Protein AF-A0A930DS28-F1 (afdb_monomer)

Foldseek 3Di:
DAEEAEEAQQADQPVVVVHRQQQDDDPRGGLLLLVLQQVLVVCVLQVQADDAQPVNPPDDPDDPDDSPPDPDDPYHYHFYEYEYQDVVVVVSNVSSRGHYDHDDDDDSVVSVVVVCPDPVNVRHPYYDYHYSRCNPDHD

Organism: NCBI:txid1501329

Structure (mmCIF, N/CA/C/O backbone):
data_AF-A0A930DS28-F1
#
_entry.id   AF-A0A930DS28-F1
#
loop_
_atom_site.group_PDB
_atom_site.id
_atom_site.type_symbol
_atom_site.label_atom_id
_atom_site.label_alt_id
_atom_site.label_comp_id
_atom_site.label_asym_id
_atom_site.label_entity_id
_atom_site.label_seq_id
_atom_site.pdbx_PDB_ins_code
_atom_site.Cartn_x
_atom_site.Cartn_y
_atom_site.Cartn_z
_atom_site.occupancy
_atom_site.B_iso_or_equiv
_atom_site.auth_seq_id
_atom_site.auth_comp_id
_atom_site.auth_asym_id
_atom_site.auth_atom_id
_atom_site.pdbx_PDB_model_num
ATOM 1 N N . MET A 1 1 ? 10.647 -8.863 -19.917 1.00 82.12 1 MET A N 1
ATOM 2 C CA . MET A 1 1 ? 9.184 -8.721 -19.727 1.00 82.12 1 MET A CA 1
ATOM 3 C C . MET A 1 1 ? 8.958 -7.299 -19.259 1.00 82.12 1 MET A C 1
ATOM 5 O O . MET A 1 1 ? 9.903 -6.755 -18.710 1.00 82.12 1 MET A O 1
ATOM 9 N N . LYS A 1 2 ? 7.811 -6.679 -19.545 1.00 91.88 2 LYS A N 1
ATOM 10 C CA . LYS A 1 2 ? 7.542 -5.331 -19.038 1.00 91.88 2 LYS A CA 1
ATOM 11 C C . LYS A 1 2 ? 7.012 -5.425 -17.609 1.00 91.88 2 LYS A C 1
ATOM 13 O O . LYS A 1 2 ? 6.073 -6.186 -17.390 1.00 91.88 2 LYS A O 1
ATOM 18 N N . HIS A 1 3 ? 7.593 -4.697 -16.671 1.00 93.81 3 HIS A N 1
ATOM 19 C CA . HIS A 1 3 ? 7.164 -4.652 -15.278 1.00 93.81 3 HIS A CA 1
ATOM 20 C C . HIS A 1 3 ? 6.162 -3.517 -15.078 1.00 93.81 3 HIS A C 1
ATOM 22 O O . HIS A 1 3 ? 6.451 -2.357 -15.379 1.00 93.81 3 HIS A O 1
ATOM 28 N N . LEU A 1 4 ? 4.973 -3.861 -14.588 1.00 96.62 4 LEU A N 1
ATOM 29 C CA . LEU A 1 4 ? 3.973 -2.898 -14.151 1.00 96.62 4 LEU A CA 1
ATOM 30 C C . LEU A 1 4 ? 4.036 -2.788 -12.628 1.00 96.62 4 LEU A C 1
ATOM 32 O O . LEU A 1 4 ? 3.716 -3.741 -11.918 1.00 96.62 4 LEU A O 1
ATOM 36 N N . GLY A 1 5 ? 4.455 -1.623 -12.149 1.00 97.12 5 GLY A N 1
ATOM 37 C CA . GLY A 1 5 ? 4.481 -1.272 -10.738 1.00 97.12 5 GLY A CA 1
ATOM 38 C C . GLY A 1 5 ? 3.157 -0.732 -10.221 1.00 97.12 5 GLY A C 1
ATOM 39 O O . GLY A 1 5 ? 2.321 -0.236 -10.979 1.00 97.12 5 GLY A O 1
ATOM 40 N N . PHE A 1 6 ? 2.990 -0.758 -8.903 1.00 97.56 6 PHE A N 1
ATOM 41 C CA . PHE A 1 6 ? 1.788 -0.260 -8.243 1.00 97.56 6 PHE A CA 1
ATOM 42 C C . PHE A 1 6 ? 2.170 0.558 -7.020 1.00 97.56 6 PHE A C 1
ATOM 44 O O . PHE A 1 6 ? 2.936 0.102 -6.175 1.00 97.56 6 PHE A O 1
ATOM 51 N N . VAL A 1 7 ? 1.606 1.755 -6.912 1.00 97.81 7 VAL A N 1
ATOM 52 C CA . VAL A 1 7 ? 1.762 2.636 -5.756 1.00 97.81 7 VAL A CA 1
ATOM 53 C C . VAL A 1 7 ? 0.416 2.742 -5.064 1.00 97.81 7 VAL A C 1
ATOM 55 O O . VAL A 1 7 ? -0.519 3.319 -5.618 1.00 97.81 7 VAL A O 1
ATOM 58 N N . VAL A 1 8 ? 0.310 2.215 -3.847 1.00 97.12 8 VAL A N 1
ATOM 59 C CA . VAL A 1 8 ? -0.882 2.401 -3.018 1.00 97.12 8 VAL A CA 1
ATOM 60 C C . VAL A 1 8 ? -0.691 3.656 -2.176 1.00 97.12 8 VAL A C 1
ATOM 62 O O . VAL A 1 8 ? 0.146 3.709 -1.276 1.00 97.12 8 VAL A O 1
ATOM 65 N N . MET A 1 9 ? -1.466 4.689 -2.490 1.00 95.44 9 MET A N 1
ATOM 66 C CA . MET A 1 9 ? -1.389 5.999 -1.856 1.00 95.44 9 MET A CA 1
ATOM 67 C C . MET A 1 9 ? -2.145 5.983 -0.525 1.00 95.44 9 MET A C 1
ATOM 69 O O . MET A 1 9 ? -3.378 6.055 -0.500 1.00 95.44 9 MET A O 1
ATOM 73 N N . ALA A 1 10 ? -1.409 5.920 0.585 1.00 95.19 10 ALA A N 1
ATOM 74 C CA . ALA A 1 10 ? -1.966 5.758 1.927 1.00 95.19 10 ALA A CA 1
ATOM 75 C C . ALA A 1 10 ? -1.489 6.831 2.931 1.00 95.19 10 ALA A C 1
ATOM 77 O O . ALA A 1 10 ? -1.551 6.636 4.143 1.00 95.19 10 ALA A O 1
ATOM 78 N N . SER A 1 11 ? -1.071 8.001 2.437 1.00 90.88 11 SER A N 1
ATOM 79 C CA . SER A 1 11 ? -0.535 9.100 3.261 1.00 90.88 11 SER A CA 1
ATOM 80 C C . SER A 1 11 ? -1.515 10.252 3.516 1.00 90.88 11 SER A C 1
ATOM 82 O O . SER A 1 11 ? -1.149 11.254 4.118 1.00 90.88 11 SER A O 1
ATOM 84 N N . GLY A 1 12 ? -2.767 10.179 3.054 1.00 81.25 12 GLY A N 1
ATOM 85 C CA . GLY A 1 12 ? -3.682 11.329 3.061 1.00 81.25 12 GLY A CA 1
ATOM 86 C C . GLY A 1 12 ? -4.040 11.858 4.462 1.00 81.25 12 GLY A C 1
ATOM 87 O O . GLY A 1 12 ? -4.501 11.109 5.316 1.00 81.25 12 GLY A O 1
ATOM 88 N N . TRP A 1 13 ? -3.923 13.179 4.689 1.00 74.00 13 TRP A N 1
ATOM 89 C CA . TRP A 1 13 ? -4.338 13.831 5.958 1.00 74.00 13 TRP A CA 1
ATOM 90 C C . TRP A 1 13 ? -5.859 13.850 6.128 1.00 74.00 13 TRP A C 1
ATOM 92 O O . TRP A 1 13 ? -6.374 14.055 7.218 1.00 74.00 13 TRP A O 1
ATOM 102 N N . SER A 1 14 ? -6.594 13.641 5.032 1.00 79.75 14 SER A N 1
ATOM 103 C CA . SER A 1 14 ? -8.055 13.651 5.026 1.00 79.75 14 SER A CA 1
ATOM 104 C C . SER A 1 14 ? -8.618 14.938 5.648 1.00 79.75 14 SER A C 1
ATOM 106 O O . SER A 1 14 ? -9.505 14.885 6.491 1.00 79.75 14 SER A O 1
ATOM 108 N N . ARG A 1 15 ? -8.121 16.108 5.201 1.00 82.62 15 ARG A N 1
ATOM 109 C CA . ARG A 1 15 ? -8.482 17.443 5.733 1.00 82.62 15 ARG A CA 1
ATOM 110 C C . ARG A 1 15 ? -10.001 17.646 5.881 1.00 82.62 15 ARG A C 1
ATOM 112 O O . ARG A 1 15 ? -10.445 18.174 6.887 1.00 82.62 15 ARG A O 1
ATOM 119 N N . ARG A 1 16 ? -10.799 17.162 4.916 1.00 87.88 16 ARG A N 1
ATOM 120 C CA . ARG A 1 16 ? -12.279 17.216 4.961 1.00 87.88 16 ARG A CA 1
ATOM 121 C C . ARG A 1 16 ? -12.914 16.245 5.962 1.00 87.88 16 ARG A C 1
ATOM 123 O O . ARG A 1 16 ? -13.996 16.509 6.457 1.00 87.88 16 ARG A O 1
ATOM 130 N N . PHE A 1 17 ? -12.261 15.114 6.215 1.00 87.31 17 PHE A N 1
ATOM 131 C CA . PHE A 1 17 ? -12.712 14.094 7.165 1.00 87.31 17 PHE A CA 1
ATOM 132 C C . PHE A 1 17 ? -12.291 14.428 8.610 1.00 87.31 17 PHE A C 1
ATOM 134 O O . PHE A 1 17 ? -12.799 13.833 9.552 1.00 87.31 17 PHE A O 1
ATOM 141 N N . GLY A 1 18 ? -11.342 15.355 8.798 1.00 86.12 18 GLY A N 1
ATOM 142 C CA . GLY A 1 18 ? -10.886 15.851 10.104 1.00 86.12 18 GLY A CA 1
ATOM 143 C C . GLY A 1 18 ? -9.920 14.931 10.862 1.00 86.12 18 GLY A C 1
ATOM 144 O O . GLY A 1 18 ? -9.261 15.377 11.795 1.00 86.12 18 GLY A O 1
ATOM 145 N N . LYS A 1 19 ? -9.790 13.666 10.452 1.00 87.50 19 LYS A N 1
ATOM 146 C CA . LYS A 1 19 ? -8.873 12.660 11.018 1.00 87.50 19 LYS A CA 1
ATOM 147 C C . LYS A 1 19 ? -8.435 11.661 9.949 1.00 87.50 19 LYS A C 1
ATOM 149 O O . LYS A 1 19 ? -8.951 11.685 8.833 1.00 87.50 19 LYS A O 1
ATOM 154 N N . ASN A 1 20 ? -7.509 10.760 10.276 1.00 90.12 20 ASN A N 1
ATOM 155 C CA . ASN A 1 20 ? -7.060 9.729 9.341 1.00 90.12 20 ASN A CA 1
ATOM 156 C C . ASN A 1 20 ? -8.190 8.737 8.997 1.00 90.12 20 ASN A C 1
ATOM 158 O O . ASN A 1 20 ? -8.427 7.773 9.721 1.00 90.12 20 ASN A O 1
ATOM 162 N N . LYS A 1 21 ? -8.859 8.954 7.858 1.00 92.19 21 LYS A N 1
ATOM 163 C CA . LYS A 1 21 ? -9.977 8.118 7.393 1.00 92.19 21 LYS A CA 1
ATOM 164 C C . LYS A 1 21 ? -9.600 6.655 7.158 1.00 92.19 21 LYS A C 1
ATOM 166 O O . LYS A 1 21 ? -10.454 5.789 7.288 1.00 92.19 21 LYS A O 1
ATOM 171 N N . LEU A 1 22 ? -8.335 6.378 6.828 1.00 94.75 22 LEU A N 1
ATOM 172 C CA . LEU A 1 22 ? -7.858 5.027 6.515 1.00 94.75 22 LEU A CA 1
ATOM 173 C C . LEU A 1 22 ? -7.958 4.101 7.730 1.00 94.75 22 LEU A C 1
ATOM 175 O O . LEU A 1 22 ? -8.159 2.898 7.576 1.00 94.75 22 LEU A O 1
ATOM 179 N N . LEU A 1 23 ? -7.836 4.678 8.927 1.00 94.38 23 LEU A N 1
ATOM 180 C CA . LEU A 1 23 ? -7.908 3.972 10.202 1.00 94.38 23 LEU A CA 1
ATOM 181 C C . LEU A 1 23 ? -9.299 4.031 10.842 1.00 94.38 23 LEU A C 1
ATOM 183 O O . LEU A 1 23 ? -9.515 3.409 11.883 1.00 94.38 23 LEU A O 1
ATOM 187 N N . GLU A 1 24 ? -10.253 4.738 10.229 1.00 94.62 24 GLU A N 1
ATOM 188 C CA . GLU A 1 24 ? -11.625 4.746 10.722 1.00 94.62 24 GLU A CA 1
ATOM 189 C C . GLU A 1 24 ? -12.251 3.365 10.563 1.00 94.62 24 GLU A C 1
ATOM 191 O O . GLU A 1 24 ? -12.042 2.688 9.554 1.00 94.62 24 GLU A O 1
ATOM 196 N N . ARG A 1 25 ? -13.020 2.934 11.565 1.00 95.00 25 ARG A N 1
ATOM 197 C CA . ARG A 1 25 ? -13.610 1.599 11.562 1.00 95.00 25 ARG A CA 1
ATOM 198 C C . ARG A 1 25 ? -14.858 1.542 10.688 1.00 95.00 25 ARG A C 1
ATOM 200 O O . ARG A 1 25 ? -15.811 2.283 10.903 1.00 95.00 25 ARG A O 1
ATOM 207 N N . ILE A 1 26 ? -14.877 0.580 9.776 1.00 93.94 26 ILE A N 1
ATOM 208 C CA . ILE A 1 26 ? -16.057 0.111 9.049 1.00 93.94 26 ILE A CA 1
ATOM 209 C C . ILE A 1 26 ? -16.249 -1.345 9.466 1.00 93.94 26 ILE A C 1
ATOM 211 O O . ILE A 1 26 ? -15.287 -2.102 9.444 1.00 93.94 26 ILE A O 1
ATOM 215 N N . ALA A 1 27 ? -17.444 -1.715 9.941 1.00 94.31 27 ALA A N 1
ATOM 216 C CA . ALA A 1 27 ? -17.749 -3.068 10.437 1.00 94.31 27 ALA A CA 1
ATOM 217 C C . ALA A 1 27 ? -16.649 -3.669 11.350 1.00 94.31 27 ALA A C 1
ATOM 219 O O . ALA A 1 27 ? -16.276 -4.834 11.250 1.00 94.31 27 ALA A O 1
ATOM 220 N N . GLY A 1 28 ? -16.096 -2.840 12.242 1.00 95.25 28 GLY A N 1
ATOM 221 C CA . GLY A 1 28 ? -15.087 -3.249 13.220 1.00 95.25 28 GLY A CA 1
ATOM 222 C C . GLY A 1 28 ? -13.635 -3.252 12.728 1.00 95.25 28 GLY A C 1
ATOM 223 O O . GLY A 1 28 ? -12.747 -3.292 13.579 1.00 95.25 28 GLY A O 1
ATOM 224 N N . LYS A 1 29 ? -13.347 -3.124 11.425 1.00 95.75 29 LYS A N 1
ATOM 225 C CA . LYS A 1 29 ? -11.974 -3.104 10.877 1.00 95.75 29 LYS A CA 1
ATOM 226 C C . LYS A 1 29 ? -11.610 -1.725 10.295 1.00 95.75 29 LYS A C 1
ATOM 228 O O . LYS A 1 29 ? -12.507 -1.005 9.862 1.00 95.75 29 LYS A O 1
ATOM 233 N N . PRO A 1 30 ? -10.325 -1.316 10.291 1.00 95.88 30 PRO A N 1
ATOM 234 C CA . PRO A 1 30 ? -9.883 -0.087 9.619 1.00 95.88 30 PRO A CA 1
ATOM 235 C C . PRO A 1 30 ? -10.329 -0.040 8.150 1.00 95.88 30 PRO A C 1
ATOM 237 O O . PRO A 1 30 ? -10.221 -1.046 7.464 1.00 95.88 30 PRO A O 1
ATOM 240 N N . MET A 1 31 ? -10.773 1.106 7.631 1.00 95.44 31 MET A N 1
ATOM 241 C CA . MET A 1 31 ? -11.213 1.260 6.234 1.00 95.44 31 MET A CA 1
ATOM 242 C C . MET A 1 31 ? -10.203 0.686 5.227 1.00 95.44 31 MET A C 1
ATOM 244 O O . MET A 1 31 ? -10.586 -0.047 4.317 1.00 95.44 31 MET A O 1
ATOM 248 N N . ILE A 1 32 ? -8.911 0.979 5.406 1.00 96.19 32 ILE A N 1
ATOM 249 C CA . ILE A 1 32 ? -7.851 0.515 4.498 1.00 96.19 32 ILE A CA 1
ATOM 250 C C . ILE A 1 32 ? -7.658 -1.004 4.512 1.00 96.19 32 ILE A C 1
ATOM 252 O O . ILE A 1 32 ? -7.155 -1.558 3.538 1.00 96.19 32 ILE A O 1
ATOM 256 N N . PHE A 1 33 ? -8.089 -1.688 5.580 1.00 95.88 33 PHE A N 1
ATOM 257 C CA . PHE A 1 33 ? -8.037 -3.146 5.663 1.00 95.88 33 PHE A CA 1
ATOM 258 C C . PHE A 1 33 ? -8.770 -3.784 4.482 1.00 95.88 33 PHE A C 1
ATOM 260 O O . PHE A 1 33 ? -8.247 -4.713 3.882 1.00 95.88 33 PHE A O 1
ATOM 267 N N . TYR A 1 34 ? -9.948 -3.266 4.127 1.00 95.56 34 TYR A N 1
ATOM 268 C CA . TYR A 1 34 ? -10.764 -3.807 3.040 1.00 95.56 34 TYR A CA 1
ATOM 269 C C . TYR A 1 34 ? -10.079 -3.637 1.681 1.00 95.56 34 TYR A C 1
ATOM 271 O O . TYR A 1 34 ? -9.975 -4.596 0.923 1.00 95.56 34 TYR A O 1
ATOM 279 N N . THR A 1 35 ? -9.508 -2.457 1.420 1.00 95.62 35 THR A N 1
ATOM 280 C CA . THR A 1 35 ? -8.706 -2.212 0.214 1.00 95.62 35 THR A CA 1
ATOM 281 C C . THR A 1 35 ? -7.514 -3.171 0.143 1.00 95.62 35 THR A C 1
ATOM 283 O O . THR A 1 35 ? -7.290 -3.811 -0.880 1.00 95.62 35 THR A O 1
ATOM 286 N N . PHE A 1 36 ? -6.750 -3.307 1.233 1.00 95.69 36 PHE A N 1
ATOM 287 C CA . PHE A 1 36 ? -5.601 -4.215 1.284 1.00 95.69 36 PHE A CA 1
ATOM 288 C C . PHE A 1 36 ? -5.999 -5.678 1.125 1.00 95.69 36 PHE A C 1
ATOM 290 O O . PHE A 1 36 ? -5.277 -6.427 0.477 1.00 95.69 36 PHE A O 1
ATOM 297 N N . HIS A 1 37 ? -7.140 -6.074 1.681 1.00 93.12 37 HIS A N 1
ATOM 298 C CA . HIS A 1 37 ? -7.689 -7.414 1.553 1.00 93.12 37 HIS A CA 1
ATOM 299 C C . HIS A 1 37 ? -7.964 -7.778 0.097 1.00 93.12 37 HIS A C 1
ATOM 301 O O . HIS A 1 37 ? -7.396 -8.752 -0.396 1.00 93.12 37 HIS A O 1
ATOM 307 N N . THR A 1 38 ? -8.741 -6.956 -0.612 1.00 94.25 38 THR A N 1
ATOM 308 C CA . THR A 1 38 ? -9.035 -7.189 -2.032 1.00 94.25 38 THR A CA 1
ATOM 309 C C . THR A 1 38 ? -7.763 -7.152 -2.880 1.00 94.25 38 THR A C 1
ATOM 311 O O . THR A 1 38 ? -7.534 -8.042 -3.691 1.00 94.25 38 THR A O 1
ATOM 314 N N . LEU A 1 39 ? -6.875 -6.173 -2.663 1.00 94.31 39 LEU A N 1
ATOM 315 C CA . LEU A 1 39 ? -5.622 -6.097 -3.422 1.00 94.31 39 LEU A CA 1
ATOM 316 C C . LEU A 1 39 ? -4.713 -7.307 -3.163 1.00 94.31 39 LEU A C 1
ATOM 318 O O . LEU A 1 39 ? -4.093 -7.807 -4.096 1.00 94.31 39 LEU A O 1
ATOM 322 N N . SER A 1 40 ? -4.622 -7.793 -1.924 1.00 92.44 40 SER A N 1
ATOM 323 C CA . SER A 1 40 ? -3.774 -8.940 -1.580 1.00 92.44 40 SER A CA 1
ATOM 324 C C . SER A 1 40 ? -4.242 -10.199 -2.312 1.00 92.44 40 SER A C 1
ATOM 326 O O . SER A 1 40 ? -3.422 -10.884 -2.925 1.00 92.44 40 SER A O 1
ATOM 328 N N . HIS A 1 41 ? -5.556 -10.446 -2.340 1.00 90.31 41 HIS A N 1
ATOM 329 C CA . HIS A 1 41 ? -6.145 -11.556 -3.090 1.00 90.31 41 HIS A CA 1
ATOM 330 C C . HIS A 1 41 ? -5.889 -11.425 -4.601 1.00 90.31 41 HIS A C 1
ATOM 332 O O . HIS A 1 41 ? -5.340 -12.346 -5.216 1.00 90.31 41 HIS A O 1
ATOM 338 N N . PHE A 1 42 ? -6.151 -10.247 -5.176 1.00 91.38 42 PHE A N 1
ATOM 339 C CA . PHE A 1 42 ? -5.882 -9.967 -6.584 1.00 91.38 42 PHE A CA 1
ATOM 340 C C . PHE A 1 42 ? -4.412 -10.238 -6.939 1.00 91.38 42 PHE A C 1
ATOM 342 O O . PHE A 1 42 ? -4.111 -11.038 -7.822 1.00 91.38 42 PHE A O 1
ATOM 349 N N . PHE A 1 43 ? -3.461 -9.628 -6.229 1.00 91.75 43 PHE A N 1
ATOM 350 C CA . PHE A 1 43 ? -2.037 -9.764 -6.548 1.00 91.75 43 PHE A CA 1
ATOM 351 C C . PHE A 1 43 ? -1.476 -11.161 -6.267 1.00 91.75 43 PHE A C 1
ATOM 353 O O . PHE A 1 43 ? -0.545 -11.585 -6.959 1.00 91.75 43 PHE A O 1
ATOM 360 N N . TYR A 1 44 ? -2.056 -11.908 -5.326 1.00 88.25 44 TYR A N 1
ATOM 361 C CA . TYR A 1 44 ? -1.752 -13.326 -5.136 1.00 88.25 44 TYR A CA 1
ATOM 362 C C . TYR A 1 44 ? -2.126 -14.151 -6.377 1.00 88.25 44 TYR A C 1
ATOM 364 O O . TYR A 1 44 ? -1.307 -14.929 -6.877 1.00 88.25 44 TYR A O 1
ATOM 372 N N . ASN A 1 45 ? -3.310 -13.913 -6.954 1.00 87.44 45 ASN A N 1
ATOM 373 C CA . ASN A 1 45 ? -3.766 -14.597 -8.171 1.00 87.44 45 ASN A CA 1
ATOM 374 C C . ASN A 1 45 ? -2.857 -14.335 -9.388 1.00 87.44 45 ASN A C 1
ATOM 376 O O . ASN A 1 45 ? -2.757 -15.183 -10.280 1.00 87.44 45 ASN A O 1
ATOM 380 N N . TYR A 1 46 ? -2.142 -13.205 -9.393 1.00 87.00 46 TYR A N 1
ATOM 381 C CA . TYR A 1 46 ? -1.153 -12.834 -10.413 1.00 87.00 46 TYR A CA 1
ATOM 382 C C . TYR A 1 46 ? 0.309 -13.101 -10.014 1.00 87.00 46 TYR A C 1
ATOM 384 O O . TYR A 1 46 ? 1.210 -12.708 -10.752 1.00 87.00 46 TYR A O 1
ATOM 392 N N . GLN A 1 47 ? 0.564 -13.798 -8.899 1.00 85.62 47 GLN A N 1
ATOM 393 C CA . GLN A 1 47 ? 1.912 -14.145 -8.413 1.00 85.62 47 GLN A CA 1
ATOM 394 C C . GLN A 1 47 ? 2.812 -12.936 -8.092 1.00 85.62 47 GLN A C 1
ATOM 396 O O . GLN A 1 47 ? 4.034 -13.066 -8.055 1.00 85.62 47 GLN A O 1
ATOM 401 N N . ALA A 1 48 ? 2.219 -11.769 -7.838 1.00 81.81 48 ALA A N 1
ATOM 402 C CA . ALA A 1 48 ? 2.933 -10.555 -7.442 1.00 81.81 48 ALA A CA 1
ATOM 403 C C . ALA A 1 48 ? 3.139 -10.456 -5.918 1.00 81.81 48 ALA A C 1
ATOM 405 O O . ALA A 1 48 ? 3.924 -9.635 -5.445 1.00 81.81 48 ALA A O 1
ATOM 406 N N . VAL A 1 49 ? 2.442 -11.289 -5.138 1.00 78.69 49 VAL A N 1
ATOM 407 C CA . VAL A 1 49 ? 2.570 -11.403 -3.677 1.00 78.69 49 VAL A CA 1
ATOM 408 C C . VAL A 1 49 ? 2.721 -12.883 -3.300 1.00 78.69 49 VAL A C 1
ATOM 410 O O . VAL A 1 49 ? 2.049 -13.744 -3.866 1.00 78.69 49 VAL A O 1
ATOM 413 N N . GLY A 1 50 ? 3.642 -13.185 -2.374 1.00 61.12 50 GLY A N 1
ATOM 414 C CA . GLY A 1 50 ? 4.116 -14.550 -2.095 1.00 61.12 50 GLY A CA 1
ATOM 415 C C . GLY A 1 50 ? 3.207 -15.430 -1.226 1.00 61.12 50 GLY A C 1
ATOM 416 O O . GLY A 1 50 ? 3.348 -16.651 -1.258 1.00 61.12 50 GLY A O 1
ATOM 417 N N . SER A 1 51 ? 2.272 -14.849 -0.471 1.00 62.44 51 SER A N 1
ATOM 418 C CA . SER A 1 51 ? 1.361 -15.587 0.412 1.00 62.44 51 SER A CA 1
ATOM 419 C C . SER A 1 51 ? 0.063 -14.821 0.654 1.00 62.44 51 SER A C 1
ATOM 421 O O . SER A 1 51 ? 0.063 -13.594 0.736 1.00 62.44 51 SER A O 1
ATOM 423 N N . LEU A 1 52 ? -1.040 -15.560 0.783 1.00 62.03 52 LEU A N 1
ATOM 424 C CA . LEU A 1 52 ? -2.311 -15.044 1.283 1.00 62.03 52 LEU A CA 1
ATOM 425 C C . LEU A 1 52 ? -2.204 -14.952 2.816 1.00 62.03 52 LEU A C 1
ATOM 427 O O . LEU A 1 52 ? -1.751 -15.912 3.441 1.00 62.03 52 LEU A O 1
ATOM 431 N N . SER A 1 53 ? -2.572 -13.828 3.436 1.00 53.69 53 SER A N 1
ATOM 432 C CA . SER A 1 53 ? -2.517 -13.722 4.901 1.00 53.69 53 SER A CA 1
ATOM 433 C C . SER A 1 53 ? -3.555 -14.649 5.559 1.00 53.69 53 SER A C 1
ATOM 435 O O . SER A 1 53 ? -4.686 -14.769 5.093 1.00 53.69 53 SER A O 1
ATOM 437 N N . GLU A 1 54 ? -3.198 -15.310 6.668 1.00 46.75 54 GLU A N 1
ATOM 438 C CA . GLU A 1 54 ? -4.085 -16.255 7.381 1.00 46.75 54 GLU A CA 1
ATOM 439 C C . GLU A 1 54 ? -5.376 -15.600 7.918 1.00 46.75 54 GLU A C 1
ATOM 441 O O . GLU A 1 54 ? -6.374 -16.279 8.146 1.00 46.75 54 GLU A O 1
ATOM 446 N N . ARG A 1 55 ? -5.415 -14.262 8.037 1.00 48.78 55 ARG A N 1
ATOM 447 C CA . ARG A 1 55 ? -6.614 -13.486 8.428 1.00 48.78 55 ARG A CA 1
ATOM 448 C C . ARG A 1 55 ? -7.709 -13.415 7.355 1.00 48.78 55 ARG A C 1
ATOM 450 O O . ARG A 1 55 ? -8.692 -12.699 7.542 1.00 48.78 55 ARG A O 1
ATOM 457 N N . ILE A 1 56 ? -7.531 -14.125 6.245 1.00 53.91 56 ILE A N 1
ATOM 458 C CA . ILE A 1 56 ? -8.473 -14.212 5.121 1.00 53.91 56 ILE A CA 1
ATOM 459 C C . ILE A 1 56 ? -9.409 -15.439 5.274 1.00 53.91 56 ILE A C 1
ATOM 461 O O . ILE A 1 56 ? -10.304 -15.643 4.463 1.00 53.91 56 ILE A O 1
ATOM 465 N N . GLN A 1 57 ? -9.285 -16.232 6.352 1.00 47.00 57 GLN A N 1
ATOM 466 C CA . GLN A 1 57 ? -10.156 -17.392 6.630 1.00 47.00 57 GLN A CA 1
ATOM 467 C C . GLN A 1 57 ? -11.471 -17.088 7.385 1.00 47.00 57 GLN A C 1
ATOM 469 O O . GLN A 1 57 ? -12.085 -18.014 7.908 1.00 47.00 57 GLN A O 1
ATOM 474 N N . ASP A 1 58 ? -11.956 -15.843 7.419 1.00 40.66 58 ASP A N 1
ATOM 475 C CA . ASP A 1 58 ? -13.307 -15.563 7.934 1.00 40.66 58 ASP A CA 1
ATOM 476 C C . ASP A 1 58 ? -14.325 -15.475 6.786 1.00 40.66 58 ASP A C 1
ATOM 478 O O . ASP A 1 58 ? -14.475 -14.448 6.127 1.00 40.66 58 ASP A O 1
ATOM 482 N N . SER A 1 59 ? -15.011 -16.607 6.591 1.00 46.06 59 SER A N 1
ATOM 483 C CA . SER A 1 59 ? -16.350 -16.778 6.006 1.00 46.06 59 SER A CA 1
ATOM 484 C C . SER A 1 59 ? -16.642 -16.117 4.650 1.00 46.06 59 SER A C 1
ATOM 486 O O . SER A 1 59 ? -17.374 -15.137 4.579 1.00 46.06 59 SER A O 1
ATOM 488 N N . ASP A 1 60 ? -16.190 -16.746 3.566 1.00 38.62 60 ASP A N 1
ATOM 489 C CA . ASP A 1 60 ? -17.130 -17.209 2.535 1.00 38.62 60 ASP A CA 1
ATOM 490 C C . ASP A 1 60 ? -16.493 -18.335 1.713 1.00 38.62 60 ASP A C 1
ATOM 492 O O . ASP A 1 60 ? -15.647 -18.153 0.836 1.00 38.62 60 ASP A O 1
ATOM 496 N N . ALA A 1 61 ? -16.874 -19.561 2.058 1.00 46.72 61 ALA A N 1
ATOM 497 C CA . ALA A 1 61 ? -16.484 -20.754 1.339 1.00 46.72 61 ALA A CA 1
ATOM 498 C C . ALA A 1 61 ? -17.330 -20.876 0.068 1.00 46.72 61 ALA A C 1
ATOM 500 O O . ALA A 1 61 ? -18.378 -21.506 0.110 1.00 46.72 61 ALA A O 1
ATOM 501 N N . THR A 1 62 ? -16.893 -20.301 -1.056 1.00 38.38 62 THR A N 1
ATOM 502 C CA . THR A 1 62 ? -17.034 -20.885 -2.413 1.00 38.38 62 THR A CA 1
ATOM 503 C C . THR A 1 62 ? -16.448 -19.964 -3.479 1.00 38.38 62 THR A C 1
ATOM 505 O O . THR A 1 62 ? -17.171 -19.313 -4.219 1.00 38.38 62 THR A O 1
ATOM 508 N N . VAL A 1 63 ? -15.126 -19.977 -3.654 1.00 41.41 63 VAL A N 1
ATOM 509 C CA . VAL A 1 63 ? -14.542 -19.542 -4.928 1.00 41.41 63 VAL A CA 1
ATOM 510 C C . VAL A 1 63 ? -13.384 -20.472 -5.295 1.00 41.41 63 VAL A C 1
ATOM 512 O O . VAL A 1 63 ? -12.213 -20.204 -5.048 1.00 41.41 63 VAL A O 1
ATOM 515 N N . GLN A 1 64 ? -13.714 -21.616 -5.902 1.00 38.84 64 GLN A N 1
ATOM 516 C CA . GLN A 1 64 ? -12.760 -22.321 -6.760 1.00 38.84 64 GLN A CA 1
ATOM 517 C C . GLN A 1 64 ? -12.614 -21.513 -8.056 1.00 38.84 64 GLN A C 1
ATOM 519 O O . GLN A 1 64 ? -13.194 -21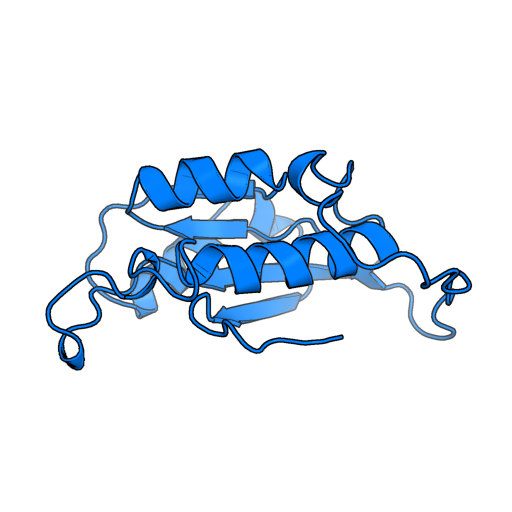.863 -9.086 1.00 38.84 64 GLN A O 1
ATOM 524 N N . GLU A 1 65 ? -11.875 -20.405 -8.021 1.00 43.84 65 GLU A N 1
ATOM 525 C CA . GLU A 1 65 ? -11.618 -19.644 -9.238 1.00 43.84 65 GLU A CA 1
ATOM 526 C C . GLU A 1 65 ? -10.459 -20.246 -10.022 1.00 43.84 65 GLU A C 1
ATOM 528 O O . GLU A 1 65 ? -9.310 -20.356 -9.590 1.00 43.84 65 GLU A O 1
ATOM 533 N N . LYS A 1 66 ? -10.806 -20.690 -11.230 1.00 39.06 66 LYS A N 1
ATOM 534 C CA . LYS A 1 66 ? -9.867 -21.158 -12.241 1.00 39.06 66 LYS A CA 1
ATOM 535 C C . LYS A 1 66 ? -8.793 -20.093 -12.457 1.00 39.06 66 LYS A C 1
ATOM 537 O O . LYS A 1 66 ? -9.115 -18.992 -12.894 1.00 39.06 66 LYS A O 1
ATOM 542 N N . LYS A 1 67 ? -7.523 -20.476 -12.272 1.00 45.62 67 LYS A N 1
ATOM 543 C CA . LYS A 1 67 ? -6.323 -19.744 -12.716 1.00 45.62 67 LYS A CA 1
ATOM 544 C C . LYS A 1 67 ? -6.517 -19.210 -14.142 1.00 45.62 67 LYS A C 1
ATOM 546 O O . LYS A 1 67 ? -6.276 -19.926 -15.119 1.00 45.62 67 LYS A O 1
ATOM 551 N N . LYS A 1 68 ? -6.943 -17.955 -14.289 1.00 46.97 68 LYS A N 1
ATOM 552 C CA . LYS A 1 68 ? -6.993 -17.280 -15.587 1.00 46.97 68 LYS A CA 1
ATOM 553 C C . LYS A 1 68 ? -5.577 -16.835 -15.928 1.00 46.97 68 LYS A C 1
ATOM 555 O O . LYS A 1 68 ? -5.145 -15.741 -15.592 1.00 46.97 68 LYS A O 1
ATOM 560 N N . ARG A 1 69 ? -4.841 -17.697 -16.633 1.00 47.66 69 ARG A N 1
ATOM 561 C CA . ARG A 1 69 ? -3.660 -17.276 -17.395 1.00 47.66 69 ARG A CA 1
ATOM 562 C C . ARG A 1 69 ? -4.141 -16.255 -18.429 1.00 47.66 69 ARG A C 1
ATOM 564 O O . ARG A 1 69 ? -4.744 -16.643 -19.430 1.00 47.66 69 ARG A O 1
ATOM 571 N N . GLY A 1 70 ? -3.931 -14.968 -18.163 1.00 47.91 70 GLY A N 1
ATOM 572 C CA . GLY A 1 70 ? -4.225 -13.902 -19.115 1.00 47.91 70 GLY A CA 1
ATOM 573 C C . GLY A 1 70 ? -3.557 -14.204 -20.457 1.00 47.91 70 GLY A C 1
ATOM 574 O O . GLY A 1 70 ? -2.335 -14.314 -20.549 1.00 47.91 70 GLY A O 1
ATOM 575 N N . LYS A 1 71 ? -4.363 -14.397 -21.505 1.00 48.66 71 LYS A N 1
ATOM 576 C CA . LYS A 1 71 ? -3.887 -14.430 -22.891 1.00 48.66 71 LYS A CA 1
ATOM 577 C C . LYS A 1 71 ? -3.627 -12.982 -23.316 1.00 48.66 71 LYS A C 1
ATOM 579 O O . LYS A 1 71 ? -4.576 -12.273 -23.622 1.00 48.66 71 LYS A O 1
ATOM 584 N N . GLY A 1 72 ? -2.359 -12.572 -23.374 1.00 43.41 72 GLY A N 1
ATOM 585 C CA . GLY A 1 72 ? -1.941 -11.360 -24.091 1.00 43.41 72 GLY A CA 1
ATOM 586 C C . GLY A 1 72 ? -0.988 -10.449 -23.314 1.00 43.41 72 GLY A C 1
ATOM 587 O O . GLY A 1 72 ? -1.389 -9.810 -22.353 1.00 43.41 72 GLY A O 1
ATOM 588 N N . GLY A 1 73 ? 0.257 -10.349 -23.796 1.00 57.22 73 GLY A N 1
ATOM 589 C CA . GLY A 1 73 ? 1.266 -9.379 -23.347 1.00 57.22 73 GLY A CA 1
ATOM 590 C C . GLY A 1 73 ? 2.292 -9.938 -22.354 1.00 57.22 73 GLY A C 1
ATOM 591 O O . GLY A 1 73 ? 1.939 -10.535 -21.347 1.00 57.22 73 GLY A O 1
ATOM 592 N N . LYS A 1 74 ? 3.589 -9.737 -22.630 1.00 80.56 74 LYS A N 1
ATOM 593 C CA . LYS A 1 74 ? 4.726 -10.091 -21.752 1.00 80.56 74 LYS A CA 1
ATOM 594 C C . LYS A 1 74 ? 4.814 -9.154 -20.524 1.00 80.56 74 LYS A C 1
ATOM 596 O O . LYS A 1 74 ? 5.883 -8.580 -20.308 1.00 80.56 74 LYS A O 1
ATOM 601 N N . THR A 1 75 ? 3.725 -8.937 -19.788 1.00 86.62 75 THR A N 1
ATOM 602 C CA . THR A 1 75 ? 3.676 -8.015 -18.639 1.00 86.62 75 THR A CA 1
ATOM 603 C C . THR A 1 75 ? 3.703 -8.793 -17.327 1.00 86.62 75 THR A C 1
ATOM 605 O O . THR A 1 75 ? 2.950 -9.750 -17.166 1.00 86.62 75 THR A O 1
ATOM 608 N N . VAL A 1 76 ? 4.574 -8.387 -16.408 1.00 91.94 76 VAL A N 1
ATOM 609 C CA . VAL A 1 76 ? 4.685 -8.914 -15.043 1.00 91.94 76 VAL A CA 1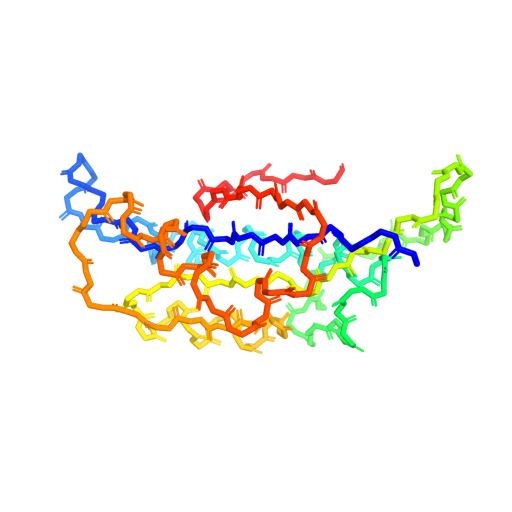
ATOM 610 C C . VAL A 1 76 ? 4.159 -7.847 -14.092 1.00 91.94 76 VAL A C 1
ATOM 612 O O . VAL A 1 76 ? 4.471 -6.669 -14.266 1.00 91.94 76 VAL A O 1
ATOM 615 N N . LEU A 1 77 ? 3.330 -8.250 -13.130 1.00 94.44 77 LEU A N 1
ATOM 616 C CA . LEU A 1 77 ? 2.874 -7.363 -12.066 1.00 94.44 77 LEU A CA 1
ATOM 617 C C . LEU A 1 77 ? 3.877 -7.434 -10.917 1.00 94.44 77 LEU A C 1
ATOM 619 O O . LEU A 1 77 ? 4.158 -8.526 -10.426 1.00 94.44 77 LEU A O 1
ATOM 623 N N . ASP A 1 78 ? 4.397 -6.287 -10.494 1.00 94.50 78 ASP A N 1
ATOM 624 C CA . ASP A 1 78 ? 5.262 -6.215 -9.319 1.00 94.50 78 ASP A CA 1
ATOM 625 C C . ASP A 1 78 ? 4.436 -6.085 -8.032 1.00 94.50 78 ASP A C 1
ATOM 627 O O . ASP A 1 78 ? 3.282 -5.649 -8.043 1.00 94.50 78 ASP A O 1
ATOM 631 N N . THR A 1 79 ? 5.047 -6.439 -6.900 1.00 94.88 79 THR A N 1
ATOM 632 C CA . THR A 1 79 ? 4.452 -6.257 -5.571 1.00 94.88 79 THR A CA 1
ATOM 633 C C . THR A 1 79 ? 4.070 -4.787 -5.349 1.00 94.88 79 THR A C 1
ATOM 635 O O . THR A 1 79 ? 4.920 -3.911 -5.534 1.00 94.88 79 THR A O 1
ATOM 638 N N . PRO A 1 80 ? 2.842 -4.474 -4.903 1.00 96.69 80 PRO A N 1
ATOM 639 C CA . PRO A 1 80 ? 2.464 -3.098 -4.605 1.00 96.69 80 PRO A CA 1
ATOM 640 C C . PRO A 1 80 ? 3.341 -2.447 -3.537 1.00 96.69 80 PRO A C 1
ATOM 642 O O . PRO A 1 80 ? 3.614 -3.040 -2.492 1.00 96.69 80 PRO A O 1
ATOM 645 N N . LEU A 1 81 ? 3.730 -1.198 -3.794 1.00 98.06 81 LEU A N 1
ATOM 646 C CA . LEU A 1 81 ? 4.404 -0.322 -2.848 1.00 98.06 81 LEU A CA 1
ATOM 647 C C . LEU A 1 81 ? 3.372 0.558 -2.141 1.00 98.06 81 LEU A C 1
ATOM 649 O O . LEU A 1 81 ? 2.850 1.518 -2.711 1.00 98.06 81 LEU A O 1
ATOM 653 N N . VAL A 1 82 ? 3.075 0.238 -0.886 1.00 98.00 82 VAL A N 1
ATOM 654 C CA . VAL A 1 82 ? 2.266 1.083 -0.007 1.00 98.00 82 VAL A CA 1
ATOM 655 C C . VAL A 1 82 ? 3.122 2.242 0.475 1.00 98.00 82 VAL A C 1
ATOM 657 O O . VAL A 1 82 ? 4.130 2.051 1.151 1.00 98.00 82 VAL A O 1
ATOM 660 N N . VAL A 1 83 ? 2.699 3.460 0.160 1.00 97.38 83 VAL A N 1
ATOM 661 C CA . VAL A 1 83 ? 3.375 4.675 0.607 1.00 97.38 83 VAL A CA 1
ATOM 662 C C . VAL A 1 83 ? 2.513 5.335 1.665 1.00 97.38 83 VAL A C 1
ATOM 664 O O . VAL A 1 83 ? 1.348 5.655 1.416 1.00 97.38 83 VAL A O 1
ATOM 667 N N . THR A 1 84 ? 3.066 5.472 2.865 1.00 96.06 84 THR A N 1
ATOM 668 C CA . THR A 1 84 ? 2.340 5.945 4.045 1.00 96.06 84 THR A CA 1
ATOM 669 C C . THR A 1 84 ? 3.254 6.743 4.967 1.00 96.06 84 THR A C 1
ATOM 671 O O . THR A 1 84 ? 4.476 6.664 4.891 1.00 96.06 84 THR A O 1
ATOM 674 N N . ARG A 1 85 ? 2.640 7.497 5.873 1.00 93.69 85 ARG A N 1
ATOM 675 C CA . ARG A 1 85 ? 3.298 8.141 7.020 1.00 93.69 85 ARG A CA 1
ATOM 676 C C . ARG A 1 85 ? 2.789 7.621 8.364 1.00 93.69 85 ARG A C 1
ATOM 678 O O . ARG A 1 85 ? 3.181 8.099 9.418 1.00 93.69 85 ARG A O 1
ATOM 685 N N . PHE A 1 86 ? 1.869 6.659 8.333 1.00 94.31 86 PHE A N 1
ATOM 686 C CA . PHE A 1 86 ? 1.186 6.144 9.515 1.00 94.31 86 PHE A CA 1
ATOM 687 C C . PHE A 1 86 ? 1.690 4.737 9.834 1.00 94.31 86 PHE A C 1
ATOM 689 O O . PHE A 1 86 ? 1.610 3.843 8.987 1.00 94.31 86 PHE A O 1
ATOM 696 N N . LYS A 1 87 ? 2.184 4.533 11.059 1.00 96.12 87 LYS A N 1
ATOM 697 C CA . LYS A 1 87 ? 2.776 3.260 11.499 1.00 96.12 87 LYS A CA 1
ATOM 698 C C . LYS A 1 87 ? 1.771 2.115 11.521 1.00 96.12 87 LYS A C 1
ATOM 700 O O . LYS A 1 87 ? 2.099 0.994 11.150 1.00 96.12 87 LYS A O 1
ATOM 705 N N . GLU A 1 88 ? 0.527 2.410 11.861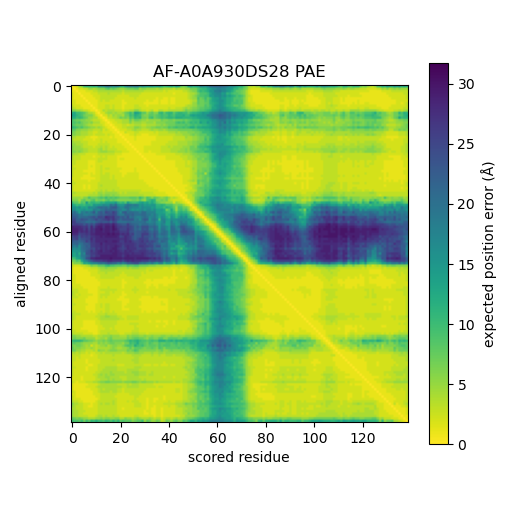 1.00 96.25 88 GLU A N 1
ATOM 706 C CA . GLU A 1 88 ? -0.574 1.453 11.857 1.00 96.25 88 GLU A CA 1
ATOM 707 C C . GLU A 1 88 ? -0.884 0.964 10.435 1.00 96.25 88 GLU A C 1
ATOM 709 O O . GLU A 1 88 ? -1.176 -0.210 10.226 1.00 96.25 88 GLU A O 1
ATOM 714 N N . VAL A 1 89 ? -0.765 1.845 9.435 1.00 96.75 89 VAL A N 1
ATOM 715 C CA . VAL A 1 89 ? -0.935 1.472 8.022 1.00 96.75 89 VAL A CA 1
ATOM 716 C C . VAL A 1 89 ? 0.247 0.638 7.529 1.00 96.75 89 VAL A C 1
ATOM 718 O O . VAL A 1 89 ? 0.035 -0.335 6.810 1.00 96.75 89 VAL A O 1
ATOM 721 N N . GLU A 1 90 ? 1.478 0.981 7.927 1.00 97.62 90 GLU A N 1
ATOM 722 C CA . GLU A 1 90 ? 2.670 0.168 7.642 1.00 97.62 90 GLU A CA 1
ATOM 723 C C . GLU A 1 90 ? 2.508 -1.259 8.177 1.00 97.62 90 GLU A C 1
ATOM 725 O O . GLU A 1 90 ? 2.777 -2.220 7.456 1.00 97.62 90 GLU A O 1
ATOM 730 N N . GLN A 1 91 ? 2.048 -1.400 9.421 1.00 96.81 91 GLN A N 1
ATOM 731 C CA . GLN A 1 91 ? 1.837 -2.703 10.041 1.00 96.81 91 GLN A CA 1
ATOM 732 C C . GLN A 1 91 ? 0.799 -3.525 9.267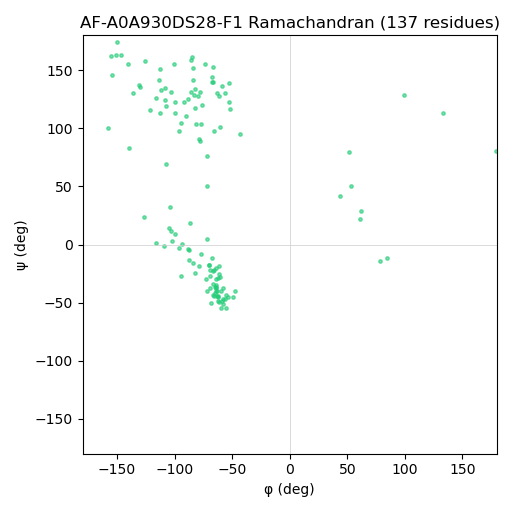 1.00 96.81 91 GLN A C 1
ATOM 734 O O . GLN A 1 91 ? 1.096 -4.651 8.873 1.00 96.81 91 GLN A O 1
ATOM 739 N N . LEU A 1 92 ? -0.364 -2.937 8.962 1.00 95.69 92 LEU A N 1
ATOM 740 C CA . LEU A 1 92 ? -1.411 -3.603 8.179 1.00 95.69 92 LEU A CA 1
ATOM 741 C C . LEU A 1 92 ? -0.926 -4.021 6.784 1.00 95.69 92 LEU A C 1
ATOM 743 O O . LEU A 1 92 ? -1.260 -5.105 6.319 1.00 95.69 92 LEU A O 1
ATOM 747 N N . ALA A 1 93 ? -0.133 -3.182 6.113 1.00 96.31 93 ALA A N 1
ATOM 748 C CA . ALA A 1 93 ? 0.404 -3.485 4.788 1.00 96.31 93 ALA A CA 1
ATOM 749 C C . ALA A 1 93 ? 1.393 -4.660 4.819 1.00 96.31 93 ALA A C 1
ATOM 751 O O . ALA A 1 93 ? 1.318 -5.556 3.977 1.00 96.31 93 ALA A O 1
ATOM 752 N N . LYS A 1 94 ? 2.286 -4.686 5.817 1.00 94.56 94 LYS A N 1
ATOM 753 C CA . LYS A 1 94 ? 3.258 -5.772 6.017 1.00 94.56 94 LYS A CA 1
ATOM 754 C C . LYS A 1 94 ? 2.581 -7.104 6.321 1.00 94.56 94 LYS A C 1
ATOM 756 O O . LYS A 1 94 ? 2.996 -8.128 5.788 1.00 94.56 94 LYS A O 1
ATOM 761 N N . GLU A 1 95 ? 1.516 -7.091 7.120 1.00 92.38 95 GLU A N 1
ATOM 762 C CA . GLU A 1 95 ? 0.713 -8.287 7.411 1.00 92.38 95 GLU A CA 1
ATOM 763 C C . GLU A 1 95 ? 0.003 -8.852 6.166 1.00 92.38 95 GLU A C 1
ATOM 765 O O . GLU A 1 95 ? -0.378 -10.019 6.155 1.00 92.38 95 GLU A O 1
ATOM 770 N N . MET A 1 96 ? -0.160 -8.041 5.116 1.00 90.25 96 MET A N 1
ATOM 771 C CA . MET A 1 96 ? -0.732 -8.429 3.819 1.00 90.25 96 MET A CA 1
ATOM 772 C C . MET A 1 96 ? 0.345 -8.618 2.736 1.00 90.25 96 MET A C 1
ATOM 774 O O . MET A 1 96 ? 0.018 -8.741 1.556 1.00 90.25 96 MET A O 1
ATOM 778 N N . HIS A 1 97 ? 1.621 -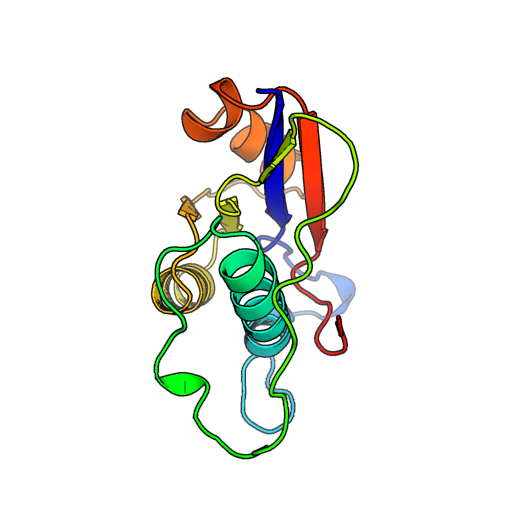8.658 3.143 1.00 91.06 97 HIS A N 1
ATOM 779 C CA . HIS A 1 97 ? 2.796 -8.896 2.301 1.00 91.06 97 HIS A CA 1
ATOM 780 C C . HIS A 1 97 ? 3.036 -7.856 1.193 1.00 91.06 97 HIS A C 1
ATOM 782 O O . HIS A 1 97 ? 3.633 -8.170 0.162 1.00 91.06 97 HIS A O 1
ATOM 788 N N . PHE A 1 98 ? 2.619 -6.606 1.407 1.00 95.56 98 PHE A N 1
ATOM 789 C CA . PHE A 1 98 ? 2.999 -5.499 0.530 1.00 95.56 98 PHE A CA 1
ATOM 790 C C . PHE A 1 98 ? 4.367 -4.914 0.892 1.00 95.56 98 PHE A C 1
ATOM 792 O O . PHE A 1 98 ? 4.770 -4.897 2.059 1.00 95.56 98 PHE A O 1
ATOM 799 N N . SER A 1 99 ? 5.053 -4.356 -0.110 1.00 96.31 99 SER A N 1
ATOM 800 C CA . SER A 1 99 ? 6.192 -3.465 0.117 1.00 96.31 99 SER A CA 1
ATOM 801 C C . SER A 1 99 ? 5.696 -2.169 0.755 1.00 96.31 99 SER A C 1
ATOM 803 O O . SER A 1 99 ? 4.616 -1.684 0.417 1.00 96.31 99 SER A O 1
ATOM 805 N N . VAL A 1 100 ? 6.480 -1.576 1.658 1.00 97.69 100 VAL A N 1
ATOM 806 C CA . VAL A 1 100 ? 6.109 -0.322 2.330 1.00 97.69 100 VAL A CA 1
ATOM 807 C C . VAL A 1 100 ? 7.238 0.694 2.245 1.00 97.69 100 VAL A C 1
ATOM 809 O O . VAL A 1 100 ? 8.391 0.366 2.517 1.00 97.69 100 VAL A O 1
ATOM 812 N N . LEU A 1 101 ? 6.886 1.940 1.929 1.00 97.69 101 LEU A N 1
ATOM 813 C CA . LEU A 1 101 ? 7.765 3.101 2.004 1.00 97.69 101 LEU A CA 1
ATOM 814 C C . LEU A 1 101 ? 7.169 4.142 2.955 1.00 97.69 101 LEU A C 1
ATOM 816 O O . LEU A 1 101 ? 6.096 4.695 2.703 1.00 97.69 101 LEU A O 1
ATOM 820 N N . MET A 1 102 ? 7.887 4.395 4.049 1.00 97.19 102 MET A N 1
ATOM 821 C CA . MET A 1 102 ? 7.557 5.442 5.015 1.00 97.19 102 MET A CA 1
ATOM 822 C C . MET A 1 102 ? 8.111 6.792 4.553 1.00 97.19 102 MET A C 1
ATOM 824 O O . MET A 1 102 ? 9.225 6.853 4.033 1.00 97.19 102 MET A O 1
ATOM 828 N N . HIS A 1 103 ? 7.363 7.873 4.773 1.00 94.38 103 HIS A N 1
ATOM 829 C CA . HIS A 1 103 ? 7.831 9.241 4.536 1.00 94.38 103 HIS A CA 1
ATOM 830 C C . HIS A 1 103 ? 7.155 10.245 5.480 1.00 94.38 103 HIS A C 1
ATOM 832 O O . HIS A 1 103 ? 6.095 9.960 6.024 1.00 94.38 103 HIS A O 1
ATOM 838 N N . GLU A 1 104 ? 7.736 11.440 5.611 1.00 91.31 104 GLU A N 1
ATOM 839 C CA . GLU A 1 104 ? 7.252 12.499 6.522 1.00 91.31 104 GLU A CA 1
ATOM 840 C C . GLU A 1 104 ? 6.622 13.702 5.791 1.00 91.31 104 GLU A C 1
ATOM 842 O O . GLU A 1 104 ? 6.147 14.654 6.405 1.00 91.31 104 GLU A O 1
ATOM 847 N N . GLU A 1 105 ? 6.604 13.667 4.459 1.00 87.38 105 GLU A N 1
ATOM 848 C CA . GLU A 1 105 ? 6.110 14.770 3.628 1.00 87.38 105 GLU A CA 1
ATOM 849 C C . GLU A 1 105 ? 4.594 15.017 3.775 1.00 87.38 105 GLU A C 1
ATOM 851 O O . GLU A 1 105 ? 3.796 14.119 4.087 1.00 87.38 105 GLU A O 1
ATOM 856 N N . SER A 1 106 ? 4.181 16.264 3.541 1.00 79.00 106 SER A N 1
ATOM 857 C CA . SER A 1 106 ? 2.840 16.738 3.903 1.00 79.00 106 SER A CA 1
ATOM 858 C C . SER A 1 106 ? 1.804 16.661 2.776 1.00 79.00 106 SER A C 1
ATOM 860 O O . SER A 1 106 ? 0.616 16.477 3.082 1.00 79.00 106 SER A O 1
ATOM 862 N N . GLU A 1 107 ? 2.230 16.734 1.510 1.00 79.88 107 GLU A N 1
ATOM 863 C CA . GLU A 1 107 ? 1.348 16.837 0.346 1.00 79.88 107 GLU A CA 1
ATOM 864 C C . GLU A 1 107 ? 1.159 15.499 -0.386 1.00 79.88 107 GLU A C 1
ATOM 866 O O . GLU A 1 107 ? 1.983 14.586 -0.340 1.00 79.88 107 GLU A O 1
ATOM 871 N N . GLN A 1 108 ? 0.038 15.365 -1.100 1.00 74.75 108 GLN A N 1
ATOM 872 C CA . GLN A 1 108 ? -0.274 14.140 -1.849 1.00 74.75 108 GLN A CA 1
ATOM 873 C C . GLN A 1 108 ? 0.702 13.909 -3.014 1.00 74.75 108 GLN A C 1
ATOM 875 O O . GLN A 1 108 ? 1.036 12.766 -3.331 1.00 74.75 108 GLN A O 1
ATOM 880 N N . SER A 1 109 ? 1.172 14.986 -3.647 1.00 84.62 109 SER A N 1
ATOM 881 C CA . SER A 1 109 ? 2.189 14.927 -4.700 1.00 84.62 109 SER A CA 1
ATOM 882 C C . SER A 1 109 ? 3.513 14.355 -4.195 1.00 84.62 109 SER A C 1
ATOM 884 O O . SER A 1 109 ? 4.224 13.707 -4.964 1.00 84.62 109 SER A O 1
ATOM 886 N N . ASP A 1 110 ? 3.825 14.523 -2.906 1.00 86.62 110 ASP A N 1
ATOM 887 C CA . ASP A 1 110 ? 5.037 13.958 -2.320 1.00 86.62 110 ASP A CA 1
ATOM 888 C C . ASP A 1 110 ? 4.975 12.439 -2.234 1.00 86.62 110 ASP A C 1
ATOM 890 O O . ASP A 1 110 ? 5.965 11.783 -2.535 1.00 86.62 110 ASP A O 1
ATOM 894 N N . THR A 1 111 ? 3.809 11.862 -1.924 1.00 87.81 111 THR A N 1
ATOM 895 C CA . THR A 1 111 ? 3.605 10.405 -1.949 1.00 87.81 111 THR A CA 1
ATOM 896 C C . THR A 1 111 ? 4.012 9.818 -3.301 1.00 87.81 111 THR A C 1
ATOM 898 O O . THR A 1 111 ? 4.727 8.822 -3.346 1.00 87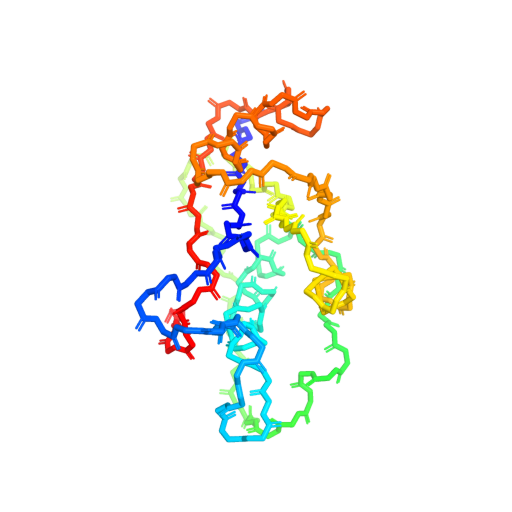.81 111 THR A O 1
ATOM 901 N N . ILE A 1 112 ? 3.607 10.456 -4.404 1.00 91.69 112 ILE A N 1
ATOM 902 C CA . ILE A 1 112 ? 3.943 10.007 -5.762 1.00 91.69 112 ILE A CA 1
ATOM 903 C C . ILE A 1 112 ? 5.439 10.178 -6.033 1.00 91.69 112 ILE A C 1
ATOM 905 O O . ILE A 1 112 ? 6.099 9.234 -6.461 1.00 91.69 112 ILE A O 1
ATOM 909 N N . ARG A 1 113 ? 5.989 11.366 -5.760 1.00 94.56 113 ARG A N 1
ATOM 910 C CA . ARG A 1 113 ? 7.410 11.665 -5.988 1.00 94.56 113 ARG A CA 1
ATOM 911 C C . ARG A 1 113 ? 8.319 10.708 -5.215 1.00 94.56 113 ARG A C 1
ATOM 913 O O . ARG A 1 113 ? 9.265 10.168 -5.785 1.00 94.56 113 ARG A O 1
ATOM 920 N N . VAL A 1 114 ? 8.024 10.485 -3.936 1.00 94.94 114 VAL A N 1
ATOM 921 C CA . VAL A 1 114 ? 8.787 9.587 -3.063 1.00 94.94 114 VAL A CA 1
ATOM 922 C C . VAL A 1 114 ? 8.670 8.140 -3.545 1.00 94.94 114 VAL A C 1
ATOM 924 O O . VAL A 1 114 ? 9.689 7.460 -3.633 1.00 94.94 114 VAL A O 1
ATOM 927 N N . ALA A 1 115 ? 7.478 7.692 -3.960 1.00 96.00 115 ALA A N 1
ATOM 928 C CA . ALA A 1 115 ? 7.291 6.361 -4.543 1.00 96.00 115 ALA A CA 1
ATOM 929 C C . ALA A 1 115 ? 8.163 6.142 -5.787 1.00 96.00 115 ALA A C 1
ATOM 931 O O . ALA A 1 115 ? 8.905 5.163 -5.861 1.00 96.00 115 ALA A O 1
ATOM 932 N N . LEU A 1 116 ? 8.101 7.071 -6.747 1.00 96.56 116 LEU A N 1
ATOM 933 C CA . LEU A 1 116 ? 8.823 6.974 -8.020 1.00 96.56 116 LEU A CA 1
ATOM 934 C C . LEU A 1 116 ? 10.342 7.139 -7.873 1.00 96.56 116 LEU A C 1
ATOM 936 O O . LEU A 1 116 ? 11.084 6.746 -8.766 1.00 96.56 116 LEU A O 1
ATOM 940 N N . SER A 1 117 ? 10.810 7.686 -6.749 1.00 96.06 117 SER A N 1
ATOM 941 C CA . SER A 1 117 ? 12.241 7.797 -6.437 1.00 96.06 117 SER A CA 1
ATOM 942 C C . SER A 1 117 ? 12.801 6.556 -5.726 1.00 96.06 117 SER A C 1
ATOM 944 O O . SER A 1 117 ? 14.000 6.498 -5.458 1.00 96.06 117 SER A O 1
ATOM 946 N N . SER A 1 118 ?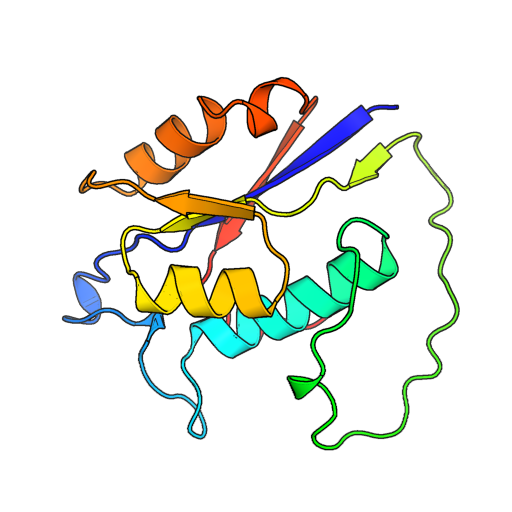 11.954 5.580 -5.380 1.00 96.56 118 SER A N 1
ATOM 947 C CA . SER A 1 118 ? 12.361 4.376 -4.647 1.00 96.56 118 SER A CA 1
ATOM 948 C C . SER A 1 118 ? 13.157 3.396 -5.515 1.00 96.56 118 SER A C 1
ATOM 950 O O . SER A 1 118 ? 12.992 3.352 -6.733 1.00 96.56 118 SER A O 1
ATOM 952 N N . GLU A 1 119 ? 13.983 2.550 -4.888 1.00 95.38 119 GLU A N 1
ATOM 953 C CA . GLU A 1 119 ? 14.721 1.492 -5.601 1.00 95.38 119 GLU A CA 1
ATOM 954 C C . GLU A 1 119 ? 13.786 0.536 -6.349 1.00 95.38 119 GLU A C 1
ATOM 956 O O . GLU A 1 119 ? 14.088 0.131 -7.467 1.00 95.38 119 GLU A O 1
ATOM 961 N N . GLN A 1 120 ? 12.625 0.228 -5.765 1.00 93.69 120 GLN A N 1
ATOM 962 C CA . GLN A 1 120 ? 11.633 -0.640 -6.391 1.00 93.69 120 GLN A CA 1
ATOM 963 C C . GLN A 1 120 ? 11.066 -0.023 -7.677 1.00 93.69 120 GLN A C 1
ATOM 965 O O . GLN A 1 120 ? 10.858 -0.728 -8.656 1.00 93.69 120 GLN A O 1
ATOM 970 N N . ALA A 1 121 ? 10.861 1.297 -7.709 1.00 96.56 121 ALA A N 1
ATOM 971 C CA . ALA A 1 121 ? 10.321 1.965 -8.888 1.00 96.56 121 ALA A CA 1
ATOM 972 C C . ALA A 1 121 ? 11.286 1.987 -10.081 1.00 96.56 121 ALA A C 1
ATOM 974 O O . ALA A 1 121 ? 10.843 2.096 -11.224 1.00 96.56 121 ALA A O 1
ATOM 975 N N . LYS A 1 122 ? 12.597 1.840 -9.846 1.00 95.56 122 LYS A N 1
ATOM 976 C CA . LYS A 1 122 ? 13.611 1.847 -10.913 1.00 95.56 122 LYS A CA 1
ATOM 977 C C . LYS A 1 122 ? 13.503 0.652 -11.859 1.00 95.56 122 LYS A C 1
ATOM 979 O O . LYS A 1 122 ? 13.993 0.740 -12.981 1.00 95.56 122 LYS A O 1
ATOM 984 N N . SER A 1 123 ? 12.896 -0.454 -11.423 1.00 93.81 123 SER A N 1
ATOM 985 C CA . SER A 1 123 ? 12.673 -1.634 -12.267 1.00 93.81 123 SER A CA 1
ATOM 986 C C . SER A 1 123 ? 11.358 -1.594 -13.045 1.00 93.81 123 SER A C 1
ATOM 988 O O . SER A 1 123 ? 11.102 -2.506 -13.826 1.00 93.81 123 SER A O 1
ATOM 990 N N . TRP A 1 124 ? 10.514 -0.578 -12.844 1.00 97.00 124 TRP A N 1
ATOM 991 C CA . TRP A 1 124 ? 9.197 -0.495 -13.474 1.00 97.00 124 TRP A CA 1
ATOM 992 C C . TRP A 1 124 ? 9.264 0.134 -14.867 1.00 97.00 124 TRP A C 1
ATOM 994 O O . TRP A 1 124 ? 9.802 1.223 -15.048 1.00 97.00 124 TRP A O 1
ATOM 1004 N N . ASP A 1 125 ? 8.632 -0.511 -15.848 1.00 96.81 125 ASP A N 1
ATOM 1005 C CA . ASP A 1 125 ? 8.427 0.058 -17.187 1.00 96.81 125 ASP A CA 1
ATOM 1006 C C . ASP A 1 125 ? 7.207 0.994 -17.234 1.00 96.81 125 ASP A C 1
ATOM 1008 O O . ASP A 1 125 ? 7.093 1.854 -18.108 1.00 96.81 125 ASP A O 1
ATOM 1012 N N . ALA A 1 126 ? 6.258 0.790 -16.320 1.00 96.00 126 ALA A N 1
ATOM 1013 C CA . ALA A 1 126 ? 5.064 1.602 -16.121 1.00 96.00 126 ALA A CA 1
ATOM 1014 C C . ALA A 1 126 ? 4.580 1.444 -14.674 1.00 96.00 126 ALA A C 1
ATOM 1016 O O . ALA A 1 126 ? 4.932 0.472 -14.008 1.00 96.00 126 ALA A O 1
ATOM 1017 N N . CYS A 1 127 ? 3.736 2.356 -14.186 1.00 96.94 127 CYS A N 1
ATOM 1018 C CA . CYS A 1 127 ? 3.122 2.205 -12.869 1.00 96.94 127 CYS A CA 1
ATOM 1019 C C . CYS A 1 127 ? 1.656 2.648 -12.837 1.00 96.94 127 CYS A C 1
ATOM 1021 O O . CYS A 1 127 ? 1.222 3.479 -13.636 1.00 96.94 127 CYS A O 1
ATOM 1023 N N . MET A 1 128 ? 0.903 2.087 -11.891 1.00 96.94 128 MET A N 1
ATOM 1024 C CA . MET A 1 128 ? -0.455 2.502 -11.546 1.00 96.94 128 MET A CA 1
ATOM 1025 C C . MET A 1 128 ? -0.494 3.090 -10.137 1.00 96.94 128 MET A C 1
ATOM 1027 O O . MET A 1 128 ? 0.132 2.566 -9.216 1.00 96.94 128 MET A O 1
ATOM 1031 N N . PHE A 1 129 ? -1.287 4.144 -9.958 1.00 96.00 129 PHE A N 1
ATOM 1032 C CA . PHE A 1 129 ? -1.577 4.725 -8.650 1.00 96.00 129 PHE A CA 1
ATOM 1033 C C . PHE A 1 129 ? -2.936 4.229 -8.163 1.00 96.00 129 PHE A C 1
ATOM 1035 O O . PHE A 1 129 ? -3.946 4.407 -8.840 1.00 96.00 129 PHE A O 1
ATOM 1042 N N . LEU A 1 130 ? -2.951 3.609 -6.988 1.00 95.50 130 LEU A N 1
ATOM 1043 C CA . LEU A 1 130 ? -4.135 3.051 -6.346 1.00 95.50 130 LEU A CA 1
ATOM 1044 C C . LEU A 1 130 ? -4.457 3.871 -5.096 1.00 95.50 130 LEU A C 1
ATOM 1046 O O . LEU A 1 130 ? -3.575 4.152 -4.282 1.00 95.50 130 LEU A O 1
ATOM 1050 N N . THR A 1 131 ? -5.717 4.255 -4.915 1.00 93.19 131 THR A N 1
ATOM 1051 C CA . THR A 1 131 ? -6.153 4.969 -3.711 1.00 93.19 131 THR A CA 1
ATOM 1052 C C . THR A 1 131 ? -6.422 3.979 -2.573 1.00 93.19 131 THR A C 1
ATOM 1054 O O . THR A 1 131 ? -7.063 2.950 -2.767 1.00 93.19 131 THR A O 1
ATOM 1057 N N . GLY A 1 132 ? -5.920 4.262 -1.364 1.00 92.50 132 GLY A N 1
ATOM 1058 C CA . GLY A 1 132 ? -6.070 3.354 -0.213 1.00 92.50 132 GLY A CA 1
ATOM 1059 C C . GLY A 1 132 ? -7.455 3.361 0.452 1.00 92.50 132 GLY A C 1
ATOM 1060 O O . GLY A 1 132 ? -7.728 2.543 1.327 1.00 92.50 132 GLY A O 1
ATOM 1061 N N . ASP A 1 133 ? -8.336 4.279 0.063 1.00 93.12 133 ASP A N 1
ATOM 1062 C CA . ASP A 1 133 ? -9.618 4.578 0.710 1.00 93.12 133 ASP A CA 1
ATOM 1063 C C . ASP A 1 133 ? -10.833 4.015 -0.045 1.00 93.12 133 ASP A C 1
ATOM 1065 O O . ASP A 1 133 ? -11.900 4.627 -0.036 1.00 93.12 133 ASP A O 1
ATOM 1069 N N . GLN A 1 134 ? -10.672 2.869 -0.709 1.00 94.62 134 GLN A N 1
ATOM 1070 C CA . GLN A 1 134 ? -11.715 2.200 -1.493 1.00 94.62 134 GLN A CA 1
ATOM 1071 C C . GLN A 1 134 ? -12.218 0.934 -0.772 1.00 94.62 134 GLN A C 1
ATOM 1073 O O . GLN A 1 134 ? -11.978 -0.175 -1.245 1.00 94.62 134 GLN A O 1
ATOM 1078 N N . PRO A 1 135 ? -12.935 1.052 0.367 1.00 93.75 135 PRO A N 1
ATOM 1079 C CA . PRO A 1 135 ? -13.339 -0.108 1.166 1.00 93.75 135 PRO A CA 1
ATOM 1080 C C . PRO A 1 135 ? -14.360 -1.025 0.478 1.00 93.75 135 PRO A C 1
ATOM 1082 O O . PRO A 1 135 ? -14.619 -2.115 0.973 1.00 93.75 135 PRO A O 1
ATOM 1085 N N . LEU A 1 136 ? -14.953 -0.585 -0.635 1.00 95.12 136 LEU A N 1
ATOM 1086 C CA . LEU A 1 136 ? -15.901 -1.358 -1.443 1.00 95.12 136 LEU A CA 1
ATOM 1087 C C . LEU A 1 136 ? -15.273 -1.873 -2.750 1.00 95.12 136 LEU A C 1
ATOM 1089 O O . LEU A 1 136 ? -15.999 -2.257 -3.662 1.00 95.12 136 LEU A O 1
ATOM 1093 N N . LEU A 1 137 ? -13.940 -1.838 -2.869 1.00 94.31 137 LEU 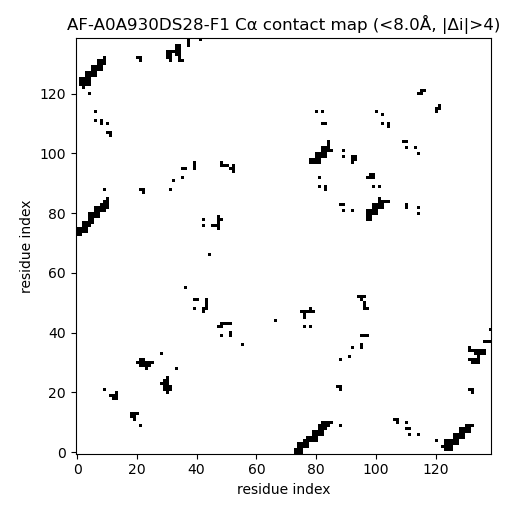A N 1
ATOM 1094 C CA . LEU A 1 137 ? -13.228 -2.404 -4.011 1.00 94.31 137 LEU A CA 1
ATOM 1095 C C . LEU A 1 137 ? -13.491 -3.916 -4.099 1.00 94.31 137 LEU A C 1
ATOM 1097 O O . LEU A 1 137 ? -13.248 -4.644 -3.134 1.00 94.31 137 LEU A O 1
ATOM 1101 N N . SER A 1 138 ? -13.925 -4.374 -5.271 1.00 88.50 138 SER A N 1
ATOM 1102 C CA . SER A 1 138 ? -14.126 -5.786 -5.610 1.00 88.50 138 SER A CA 1
ATOM 1103 C C . SER A 1 138 ? -13.358 -6.152 -6.885 1.00 88.50 138 SER A C 1
ATOM 1105 O O . SER A 1 138 ? -13.029 -5.269 -7.681 1.00 88.50 138 SER A O 1
ATOM 1107 N N . GLU A 1 139 ? -13.079 -7.445 -7.059 1.00 75.00 139 GLU A N 1
ATOM 1108 C CA . GLU A 1 139 ? -12.510 -8.025 -8.290 1.00 75.00 139 GLU A CA 1
ATOM 1109 C C . GLU A 1 139 ? -13.552 -8.204 -9.405 1.00 75.00 139 GLU A C 1
ATOM 1111 O O . GLU A 1 139 ? -14.758 -8.337 -9.083 1.00 75.00 139 GLU A O 1
#

Sequence (139 aa):
MKHLGFVVMASGWSRRFGKNKLLERIAGKPMIFYTFHTLSHFFYNYQAVGSLSERIQDSDATVQEKKKRGKGGKTVLDTPLVVTRFKEVEQLAKEMHFSVLMHEESEQSDTIRVALSSEQAKSWDACMFLTGDQPLLSE

Radius of gyration: 15.37 Å; Cα contacts (8 Å, |Δi|>4): 224; chains: 1; bounding box: 32×40×37 Å

Mean predicted aligned error: 7.36 Å

Secondary struct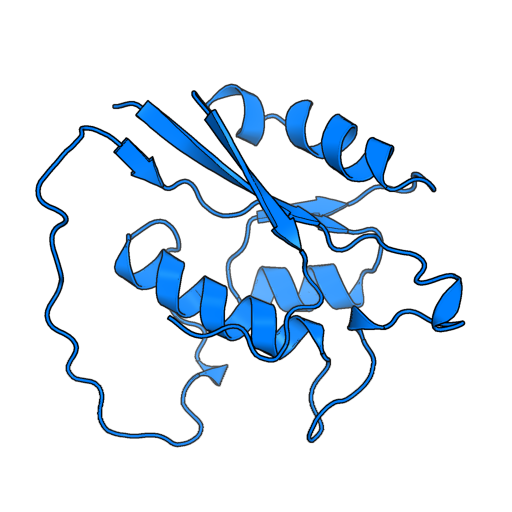ure (DSSP, 8-state):
-EEEEEEEE-----TTTSS-GGGSEETTEEHHHHHHHHHHHHHHHTTSSS---GGG-SS------------S--EEEPPPEEEES-HHHHHHHHHTT-EEEE----SHHHHHHHHHTSTGGGG-SEEEEEES--TT---

Nearest PDB structures (foldseek):
  6ifi-assembly1_A  TM=6.974E-01  e=1.049E-03  Vibrio cholerae
  1ezi-assembly1_B  TM=7.082E-01  e=1.436E-02  Neisseria meningitidis
  1hjj-assembly1_A  TM=5.906E-01  e=8.085E-03  Escherichia coli
  1h4d-assembly1_A  TM=5.875E-01  e=2.718E-02  Escherichia coli
  5w8n-assembly1_A-2  TM=2.580E-01  e=3.704E+00  Escherichia coli BL21(DE3)

Solvent-accessible surface area (backbone atoms only — not comparable to full-atom values): 8305 Å² total; per-residue (Å²): 119,46,28,37,32,35,39,32,50,54,57,68,66,36,77,91,73,74,41,58,59,45,66,37,69,52,98,85,39,36,29,28,53,41,29,48,52,45,48,38,55,54,34,39,78,63,67,28,32,96,62,82,45,80,87,71,74,76,84,78,96,81,75,92,72,76,85,75,76,78,88,78,76,68,65,43,57,47,55,40,34,36,31,28,60,48,68,71,58,50,52,57,38,50,65,46,60,37,46,74,46,81,53,88,74,90,52,75,69,46,54,55,53,56,51,65,69,35,80,76,40,72,70,39,75,44,74,46,82,42,73,35,78,39,56,81,58,76,136

pLDDT: mean 84.63, std 17.82, range [38.38, 98.06]

InterPro domains:
  IPR025877 MobA-like NTP transferase [PF12804] (7-138)
  IPR029044 Nucleotide-diphospho-sugar transferases [G3DSA:3.90.550.10] (2-139)
  IPR029044 Nucleotide-diphospho-sugar transferases [SSF53448] (7-138)